Protein AF-Q1ICT5-F1 (afdb_monomer)

pLDDT: mean 79.11, std 8.21, range [50.84, 87.56]

Nearest PDB structures (foldseek):
  2m6b-assembly1_A  TM=3.739E-01  e=8.493E+00  Homo sapiens

Solvent-accessible surface area (backbone atoms only — not comparable to full-atom values): 5508 Å² total; per-residue (Å²): 122,67,66,64,56,53,54,50,53,54,49,51,50,49,51,50,49,51,19,43,49,45,26,38,52,53,17,52,52,45,37,75,76,37,89,45,74,66,28,51,51,50,22,52,50,39,38,51,49,36,51,50,52,45,52,53,50,50,54,36,53,76,67,60,73,53,56,70,70,55,54,52,50,51,45,47,44,64,24,45,50,45,48,51,48,53,53,49,53,53,52,50,53,55,51,51,53,53,55,54,64,76,77,110

Foldseek 3Di:
DVVVVVVLVVVLVVLLVLLLVLLLVLLVVLCVVDVDPVSPVSSCVSNVVSVVQSVVLVVCVVVVVDDPVVSVVCSCVNRPVVSVVVVVVVVVVVVVVVVVVVVD

Sequence (104 aa):
MFGQVLTYDVYHLALYLISALAWGMLGVRFLLLDLSATALLRCFAMFGLAMAINAGMLMLDIRRVLEHHQVELLLVVLGGLLPGALMLIWKARSTLSKRFLIWL

Structure (mmCIF, N/CA/C/O backbone):
data_AF-Q1ICT5-F1
#
_entry.id   AF-Q1ICT5-F1
#
loop_
_atom_site.group_PDB
_atom_site.id
_atom_site.type_symbol
_atom_site.label_atom_id
_atom_site.label_alt_id
_atom_site.label_comp_id
_atom_site.label_asym_id
_atom_site.label_entity_id
_atom_site.label_seq_id
_atom_site.pdbx_PDB_ins_code
_atom_site.Cartn_x
_atom_site.Cartn_y
_atom_site.Cartn_z
_atom_site.occupancy
_atom_site.B_iso_or_equiv
_atom_site.auth_seq_id
_atom_site.auth_comp_id
_atom_site.auth_asym_id
_atom_site.auth_atom_id
_atom_site.pdbx_PDB_model_num
ATOM 1 N N . MET A 1 1 ? 11.367 -0.648 -31.899 1.00 51.69 1 MET A N 1
ATOM 2 C CA . MET A 1 1 ? 11.962 -0.915 -30.567 1.00 51.69 1 MET A CA 1
ATOM 3 C C . MET A 1 1 ? 11.439 0.002 -29.456 1.00 51.69 1 MET A C 1
ATOM 5 O O . MET A 1 1 ? 11.389 -0.457 -28.330 1.00 51.69 1 MET A O 1
ATOM 9 N N . PHE A 1 2 ? 10.971 1.231 -29.730 1.00 54.72 2 PHE A N 1
ATOM 10 C CA . PHE A 1 2 ? 10.373 2.108 -28.699 1.00 54.72 2 PHE A CA 1
ATOM 11 C C . PHE A 1 2 ? 9.042 1.608 -28.104 1.00 54.72 2 PHE A C 1
ATOM 13 O O . PHE A 1 2 ? 8.772 1.847 -26.933 1.00 54.72 2 PHE A O 1
ATOM 20 N N . GLY A 1 3 ? 8.231 0.880 -28.881 1.00 61.53 3 GLY A N 1
ATOM 21 C CA . GLY A 1 3 ? 6.920 0.403 -28.421 1.00 61.53 3 GLY A CA 1
ATOM 22 C C . GLY A 1 3 ? 6.982 -0.553 -27.224 1.00 61.53 3 GLY A C 1
ATOM 23 O O . GLY A 1 3 ? 6.184 -0.406 -26.310 1.00 61.53 3 GLY A O 1
ATOM 24 N N . GLN A 1 4 ? 7.957 -1.471 -27.191 1.00 62.66 4 GLN A N 1
ATOM 25 C CA . GLN A 1 4 ? 8.100 -2.443 -26.096 1.00 62.66 4 GLN A CA 1
ATOM 26 C C . GLN A 1 4 ? 8.497 -1.792 -24.765 1.00 62.66 4 GLN A C 1
ATOM 28 O O . GLN A 1 4 ? 8.020 -2.215 -23.716 1.00 62.66 4 GLN A O 1
ATOM 33 N N . VAL A 1 5 ? 9.331 -0.749 -24.811 1.00 64.81 5 VAL A N 1
ATOM 34 C CA . VAL A 1 5 ? 9.738 0.002 -23.613 1.00 64.81 5 VAL A CA 1
ATOM 35 C C . VAL A 1 5 ? 8.555 0.803 -23.065 1.00 64.81 5 VAL A C 1
ATOM 37 O O . VAL A 1 5 ? 8.294 0.776 -21.869 1.00 64.81 5 VAL A O 1
ATOM 40 N N . LEU A 1 6 ? 7.764 1.428 -23.945 1.00 65.62 6 LEU A N 1
ATOM 41 C CA . LEU A 1 6 ? 6.590 2.198 -23.531 1.00 65.62 6 LEU A CA 1
ATOM 42 C C . LEU A 1 6 ? 5.502 1.309 -22.906 1.00 65.62 6 LEU A C 1
ATOM 44 O O . LEU A 1 6 ? 4.915 1.670 -21.891 1.00 65.62 6 LEU A O 1
ATOM 48 N N . THR A 1 7 ? 5.244 0.131 -23.482 1.00 72.56 7 THR A N 1
ATOM 49 C CA . TH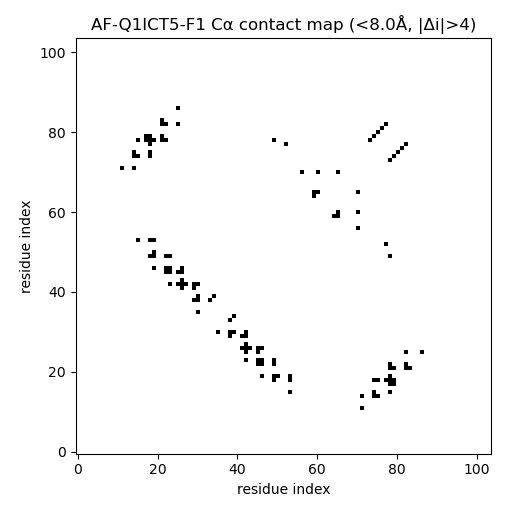R A 1 7 ? 4.287 -0.829 -22.905 1.00 72.56 7 THR A CA 1
ATOM 50 C C . THR A 1 7 ? 4.754 -1.373 -21.560 1.00 72.56 7 THR A C 1
ATOM 52 O O . THR A 1 7 ? 3.925 -1.604 -20.684 1.00 72.56 7 THR A O 1
ATOM 55 N N . TYR A 1 8 ? 6.066 -1.546 -21.385 1.00 70.31 8 TYR A N 1
ATOM 56 C CA . TYR A 1 8 ? 6.661 -2.006 -20.134 1.00 70.31 8 TYR A CA 1
ATOM 57 C C . TYR A 1 8 ? 6.469 -0.978 -19.013 1.00 70.31 8 TYR A C 1
ATOM 59 O O . TYR A 1 8 ? 5.956 -1.324 -17.947 1.00 70.31 8 TYR A O 1
ATOM 67 N N . ASP A 1 9 ? 6.792 0.290 -19.270 1.00 73.44 9 ASP A N 1
ATOM 68 C CA . ASP A 1 9 ? 6.679 1.355 -18.267 1.00 73.44 9 ASP A CA 1
ATOM 69 C C . ASP A 1 9 ? 5.219 1.612 -17.870 1.00 73.44 9 ASP A C 1
ATOM 71 O O . ASP A 1 9 ? 4.902 1.737 -16.686 1.00 73.44 9 ASP A O 1
ATOM 75 N N . VAL A 1 10 ? 4.300 1.631 -18.843 1.00 77.88 10 VAL A N 1
ATOM 76 C CA . VAL A 1 10 ? 2.862 1.819 -18.580 1.00 77.88 10 VAL A CA 1
ATOM 77 C C . VAL A 1 10 ? 2.288 0.662 -17.759 1.00 77.88 10 VAL A C 1
ATOM 79 O O . VAL A 1 10 ? 1.453 0.884 -16.882 1.00 77.88 10 VAL A O 1
ATOM 82 N N . TYR A 1 11 ? 2.747 -0.565 -18.002 1.00 80.38 11 TYR A N 1
ATOM 83 C CA . TYR A 1 11 ? 2.320 -1.733 -17.239 1.00 80.38 11 TYR A CA 1
ATOM 84 C C . TYR A 1 11 ? 2.780 -1.675 -15.772 1.00 80.38 11 TYR A C 1
ATOM 86 O O . TYR A 1 11 ? 1.964 -1.868 -14.868 1.00 80.38 11 TYR A O 1
ATOM 94 N N . HIS A 1 12 ? 4.042 -1.322 -15.508 1.00 78.25 12 HIS A N 1
ATOM 95 C CA . HIS A 1 12 ? 4.529 -1.163 -14.131 1.00 78.25 12 HIS A CA 1
ATOM 96 C C . HIS A 1 12 ? 3.821 -0.011 -13.427 1.00 78.25 12 HIS A C 1
ATOM 98 O O . HIS A 1 12 ? 3.392 -0.157 -12.284 1.00 78.25 12 HIS A O 1
ATOM 104 N N . LEU A 1 13 ? 3.607 1.107 -14.126 1.00 80.00 13 LEU A N 1
ATOM 105 C CA . LEU A 1 13 ? 2.823 2.229 -13.615 1.00 80.00 13 LEU A CA 1
ATOM 106 C C . LEU A 1 13 ? 1.413 1.791 -13.194 1.00 80.00 13 LEU A C 1
ATOM 108 O O . LEU A 1 13 ? 0.947 2.176 -12.121 1.00 80.00 13 LEU A O 1
ATOM 112 N N . ALA A 1 14 ? 0.746 0.962 -14.002 1.00 82.81 14 ALA A N 1
ATOM 113 C CA . ALA A 1 14 ? -0.568 0.425 -13.667 1.00 82.81 14 ALA A CA 1
ATOM 114 C C . ALA A 1 14 ? -0.522 -0.437 -12.395 1.00 82.81 14 ALA A C 1
ATOM 116 O O . ALA A 1 14 ? -1.380 -0.284 -11.525 1.00 82.81 14 ALA A O 1
ATOM 117 N N . LEU A 1 15 ? 0.500 -1.282 -12.236 1.00 80.31 15 LEU A N 1
ATOM 118 C CA . LEU A 1 15 ? 0.693 -2.078 -11.020 1.00 80.31 15 LEU A CA 1
ATOM 119 C C . LEU A 1 15 ? 0.954 -1.206 -9.781 1.00 80.31 15 LEU A C 1
ATOM 121 O O . LEU A 1 15 ? 0.346 -1.440 -8.734 1.00 80.31 15 LEU A O 1
ATOM 125 N N . TYR A 1 16 ? 1.788 -0.168 -9.894 1.00 83.50 16 TYR A N 1
ATOM 126 C CA . TYR A 1 16 ? 2.012 0.804 -8.816 1.00 83.50 16 TYR A CA 1
ATOM 127 C C . TYR A 1 16 ? 0.717 1.525 -8.425 1.00 83.50 16 TYR A C 1
ATOM 129 O O . TYR A 1 16 ? 0.434 1.698 -7.236 1.00 83.50 16 TYR A O 1
ATOM 137 N N . LEU A 1 17 ? -0.102 1.910 -9.408 1.00 81.56 17 LEU A N 1
ATOM 138 C CA . LEU A 1 17 ? -1.379 2.578 -9.168 1.00 81.56 17 LEU A CA 1
ATOM 139 C C . LEU A 1 17 ? -2.378 1.648 -8.469 1.00 81.56 17 LEU A C 1
ATOM 141 O O . LEU A 1 17 ? -3.013 2.053 -7.497 1.00 81.56 17 LEU A O 1
ATOM 145 N N . ILE A 1 18 ? -2.491 0.395 -8.917 1.00 84.06 18 ILE A N 1
ATOM 146 C CA . ILE A 1 18 ? -3.362 -0.614 -8.294 1.00 84.06 18 ILE A CA 1
ATOM 147 C C . ILE A 1 18 ? -2.933 -0.872 -6.846 1.00 84.06 18 ILE A C 1
ATOM 149 O O . ILE A 1 18 ? -3.783 -0.897 -5.956 1.00 84.06 18 ILE A O 1
ATOM 153 N N . SER A 1 19 ? -1.627 -0.995 -6.596 1.00 84.50 19 SER A N 1
ATOM 154 C CA . SER A 1 19 ? -1.054 -1.100 -5.251 1.00 84.50 19 SER A CA 1
ATOM 155 C C . SER A 1 19 ? -1.465 0.093 -4.380 1.00 84.50 19 SER A C 1
ATOM 157 O O . SER A 1 19 ? -2.066 -0.078 -3.318 1.00 84.50 19 SER A O 1
ATOM 159 N N . ALA A 1 20 ? -1.228 1.321 -4.851 1.00 82.75 20 ALA A N 1
ATOM 160 C CA . ALA A 1 20 ? -1.596 2.532 -4.120 1.00 82.75 20 ALA A CA 1
ATOM 161 C C . ALA A 1 20 ? -3.105 2.600 -3.817 1.00 82.75 20 ALA A C 1
ATOM 163 O O . ALA A 1 20 ? -3.497 2.939 -2.699 1.00 82.75 20 ALA A O 1
ATOM 164 N N . LEU A 1 21 ? -3.956 2.225 -4.778 1.00 84.75 21 LEU A N 1
ATOM 165 C CA . LEU A 1 21 ? -5.409 2.183 -4.605 1.00 84.75 21 LEU A CA 1
ATOM 166 C C . LEU A 1 21 ? -5.848 1.120 -3.590 1.00 84.75 21 LEU A C 1
ATOM 168 O O . LEU A 1 21 ? -6.728 1.396 -2.777 1.00 84.75 21 LEU A O 1
ATOM 172 N N . ALA A 1 22 ? -5.243 -0.070 -3.592 1.00 85.69 22 ALA A N 1
ATOM 173 C CA . ALA A 1 22 ? -5.568 -1.137 -2.644 1.00 85.69 22 ALA A CA 1
ATOM 174 C C . ALA A 1 22 ? -5.291 -0.713 -1.194 1.00 85.69 22 ALA A C 1
ATOM 176 O O . ALA A 1 22 ? -6.142 -0.866 -0.311 1.00 85.69 22 ALA A O 1
ATOM 177 N N . TRP A 1 23 ? -4.132 -0.103 -0.957 1.00 86.94 23 TRP A N 1
ATOM 178 C CA . TRP A 1 23 ? -3.780 0.457 0.344 1.00 86.94 23 TRP A CA 1
ATOM 179 C C . TRP A 1 23 ? -4.620 1.682 0.718 1.00 86.94 23 TRP A C 1
ATOM 181 O O . TRP A 1 23 ? -5.029 1.818 1.873 1.00 86.94 23 TRP A O 1
ATOM 191 N N . GLY A 1 24 ? -4.932 2.547 -0.249 1.00 83.50 24 GLY A N 1
ATOM 192 C CA . GLY A 1 24 ? -5.834 3.681 -0.057 1.00 83.50 24 GLY A CA 1
ATOM 193 C C . GLY A 1 24 ? -7.229 3.233 0.380 1.00 83.50 24 GLY A C 1
ATOM 194 O O . GLY A 1 24 ? -7.755 3.739 1.370 1.00 83.50 24 GLY A O 1
ATOM 195 N N . MET A 1 25 ? -7.798 2.220 -0.279 1.00 85.94 25 MET A N 1
ATOM 196 C CA . MET A 1 25 ? -9.080 1.621 0.110 1.00 85.94 25 MET A CA 1
ATOM 197 C C . MET A 1 25 ? -9.039 1.026 1.521 1.00 85.94 25 MET A C 1
ATOM 199 O O . MET A 1 25 ? -10.001 1.185 2.274 1.00 85.94 25 MET A O 1
ATOM 203 N N . LEU A 1 26 ? -7.934 0.379 1.910 1.00 83.69 26 LEU A N 1
ATOM 204 C CA . LEU A 1 26 ? -7.743 -0.118 3.276 1.00 83.69 26 LEU A CA 1
ATOM 205 C C . LEU A 1 26 ? -7.764 1.032 4.300 1.00 83.69 26 LEU A C 1
ATOM 207 O O . LEU A 1 26 ? -8.459 0.943 5.313 1.00 83.69 26 LEU A O 1
ATOM 211 N N . GLY A 1 27 ? -7.042 2.121 4.022 1.00 83.25 27 GLY A N 1
ATOM 212 C CA . GLY A 1 27 ? -7.011 3.318 4.865 1.00 83.25 27 GLY A CA 1
ATOM 213 C C . GLY A 1 27 ? -8.388 3.968 5.012 1.00 83.25 27 GLY A C 1
ATOM 214 O O . GLY A 1 27 ? -8.856 4.175 6.133 1.00 83.25 27 GLY A O 1
ATOM 215 N N . VAL A 1 28 ? -9.080 4.200 3.891 1.00 84.50 28 VAL A N 1
ATOM 216 C CA . VAL A 1 28 ? -10.442 4.762 3.868 1.00 84.50 28 VAL A CA 1
ATOM 217 C C . VAL A 1 28 ? -11.411 3.873 4.639 1.00 84.50 28 VAL A C 1
ATOM 219 O O . VAL A 1 28 ? -12.232 4.370 5.404 1.00 84.50 28 VAL A O 1
ATOM 222 N N . ARG A 1 29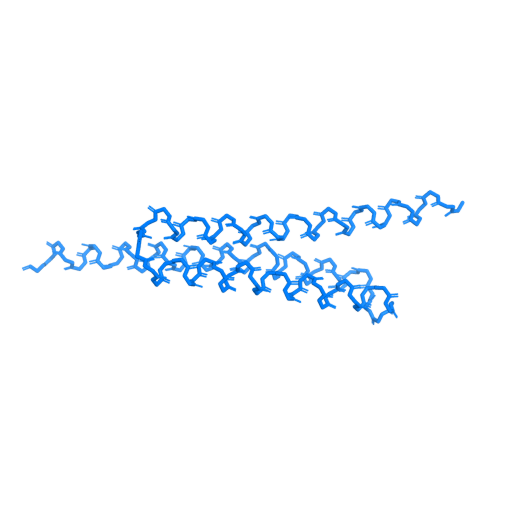 ? -11.300 2.547 4.512 1.00 83.00 29 ARG A N 1
ATOM 223 C CA . ARG A 1 29 ? -12.137 1.616 5.272 1.00 83.00 29 ARG A CA 1
ATOM 224 C C . ARG A 1 29 ? -11.959 1.776 6.781 1.00 83.00 29 ARG A C 1
ATOM 226 O O . ARG A 1 29 ? -12.955 1.719 7.495 1.00 83.00 29 ARG A O 1
ATOM 233 N N . PHE A 1 30 ? -10.738 1.971 7.279 1.00 80.88 30 PHE A N 1
ATOM 234 C CA . PHE A 1 30 ? -10.531 2.238 8.707 1.00 80.88 30 PHE A CA 1
ATOM 235 C C . PHE A 1 30 ? -11.186 3.543 9.150 1.00 80.88 30 PHE A C 1
ATOM 237 O O . PHE A 1 30 ? -11.770 3.586 10.227 1.00 80.88 30 PHE A O 1
ATOM 244 N N . LEU A 1 31 ? -11.137 4.560 8.295 1.00 82.88 31 LEU A N 1
ATOM 245 C CA . LEU A 1 31 ? -11.730 5.872 8.533 1.00 82.88 31 LEU A CA 1
ATOM 246 C C . LEU A 1 31 ? -13.269 5.827 8.534 1.00 82.88 31 LEU A C 1
ATOM 248 O O . LEU A 1 31 ? -13.912 6.533 9.300 1.00 82.88 31 LEU A O 1
ATOM 252 N N . LEU A 1 32 ? -13.872 4.950 7.724 1.00 81.62 32 LEU A N 1
ATOM 253 C CA . LEU A 1 32 ? -15.321 4.707 7.727 1.00 81.62 32 LEU A CA 1
ATOM 254 C C . LEU A 1 32 ? -15.802 3.909 8.946 1.00 81.62 32 LEU A C 1
ATOM 256 O O . LEU A 1 32 ? -16.974 3.986 9.305 1.00 81.62 32 LEU A O 1
ATOM 260 N N . LEU A 1 33 ? -14.931 3.100 9.553 1.00 80.44 33 LEU A N 1
ATOM 261 C CA . LEU A 1 33 ? -15.279 2.258 10.701 1.00 80.44 33 LEU A CA 1
ATOM 262 C C . LEU A 1 33 ? -15.166 2.997 12.036 1.00 80.44 33 LEU A C 1
ATOM 264 O O . LEU A 1 33 ? -15.787 2.571 13.007 1.00 80.44 33 LEU A O 1
ATOM 268 N N . ASP A 1 34 ? -14.377 4.067 12.086 1.00 73.44 34 ASP A N 1
ATOM 269 C CA . ASP A 1 34 ? -14.192 4.899 13.266 1.00 73.44 34 ASP A CA 1
ATOM 270 C C . ASP A 1 34 ? -13.745 6.308 12.835 1.00 73.44 34 ASP A C 1
ATOM 272 O O . ASP A 1 34 ? -12.772 6.458 12.100 1.00 73.44 34 ASP A O 1
ATOM 276 N N . LEU A 1 35 ? -14.448 7.347 13.292 1.00 73.88 35 LEU A N 1
ATOM 277 C CA . LEU A 1 35 ? -14.173 8.761 12.979 1.00 73.88 35 LEU A CA 1
ATOM 278 C C . LEU A 1 35 ? -13.227 9.414 14.003 1.00 73.88 35 LEU A C 1
ATOM 280 O O . LEU A 1 35 ? -13.175 10.635 14.152 1.00 73.88 35 LEU A O 1
ATOM 284 N N . SER A 1 36 ? -12.472 8.597 14.732 1.00 82.12 36 SER A N 1
ATOM 285 C CA . SER A 1 36 ? -11.504 9.050 15.719 1.00 82.12 36 SER A CA 1
ATOM 286 C C . SER A 1 36 ? -10.231 9.614 15.070 1.00 82.12 36 SER A C 1
ATOM 288 O O . SER A 1 36 ? -9.793 9.194 13.996 1.00 82.12 36 SER A O 1
ATOM 290 N N . ALA A 1 37 ? -9.560 10.540 15.764 1.00 78.94 37 ALA A N 1
ATOM 291 C CA . ALA A 1 37 ? -8.261 11.067 15.325 1.00 78.94 37 ALA A CA 1
ATOM 292 C C . ALA A 1 37 ? -7.204 9.955 15.146 1.00 78.94 37 ALA A C 1
ATOM 294 O O . ALA A 1 37 ? -6.297 10.063 14.319 1.00 78.94 37 ALA A O 1
ATOM 295 N N . THR A 1 38 ? -7.341 8.850 15.884 1.00 81.81 38 THR A N 1
ATOM 296 C CA . THR A 1 38 ? -6.464 7.681 15.762 1.00 81.81 38 THR A CA 1
ATOM 297 C C . THR A 1 38 ? -6.742 6.880 14.489 1.00 81.81 38 THR A C 1
ATOM 299 O O . THR A 1 38 ? -5.800 6.361 13.888 1.00 81.81 38 THR A O 1
ATOM 302 N N . ALA A 1 39 ? -7.993 6.810 14.023 1.00 77.25 39 ALA A N 1
ATOM 303 C CA . ALA A 1 39 ? -8.336 6.226 12.728 1.00 77.25 39 ALA A CA 1
ATOM 304 C C . ALA A 1 39 ? -7.786 7.059 11.561 1.00 77.25 39 ALA A C 1
ATOM 306 O O . ALA A 1 39 ? -7.238 6.491 10.614 1.00 77.25 39 ALA A O 1
ATOM 307 N N . LEU A 1 40 ? -7.823 8.392 11.673 1.00 81.62 40 LEU A N 1
ATOM 308 C CA . LEU A 1 40 ? -7.200 9.299 10.704 1.00 81.62 40 LEU A CA 1
ATOM 309 C C . LEU A 1 40 ? -5.686 9.057 10.606 1.00 81.62 40 LEU A C 1
ATOM 311 O O . LEU A 1 40 ? -5.148 8.885 9.513 1.00 81.62 40 LEU A O 1
ATOM 315 N N . LEU A 1 41 ? -5.006 8.964 11.753 1.00 85.19 41 LEU A N 1
ATOM 316 C CA . LEU A 1 41 ? -3.570 8.686 11.815 1.00 85.19 41 LEU A CA 1
ATOM 317 C C . LEU A 1 41 ? -3.222 7.313 11.223 1.00 85.19 41 LEU A C 1
ATOM 319 O O . LEU A 1 41 ? -2.248 7.193 10.483 1.00 85.19 41 LEU A O 1
ATOM 323 N N . ARG A 1 42 ? -4.038 6.283 11.479 1.00 80.94 42 ARG A N 1
ATOM 324 C CA . ARG A 1 42 ? -3.881 4.960 10.849 1.00 80.94 42 ARG A CA 1
ATOM 325 C C . ARG A 1 42 ? -4.083 5.021 9.338 1.00 80.94 42 ARG A C 1
ATOM 327 O O . ARG A 1 42 ? -3.314 4.398 8.617 1.00 80.94 42 ARG A O 1
ATOM 334 N N . CYS A 1 43 ? -5.066 5.775 8.853 1.00 83.94 43 CYS A N 1
ATOM 335 C CA . CYS A 1 43 ? -5.287 5.968 7.421 1.00 83.94 43 CYS A CA 1
ATOM 336 C C . CYS A 1 43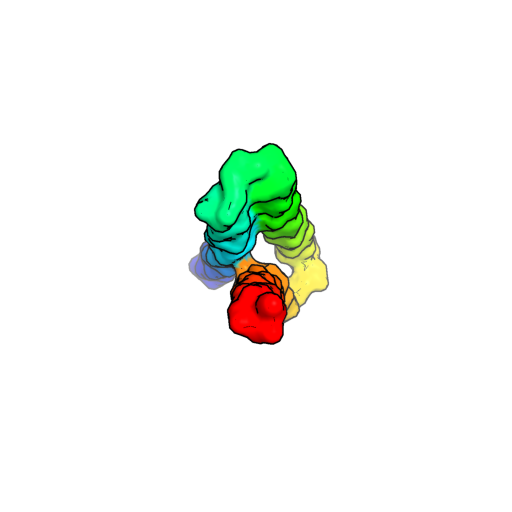 ? -4.070 6.623 6.754 1.00 83.94 43 CYS A C 1
ATOM 338 O O . CYS A 1 43 ? -3.555 6.091 5.770 1.00 83.94 43 CYS A O 1
ATOM 340 N N . PHE A 1 44 ? -3.559 7.720 7.323 1.00 85.50 44 PHE A N 1
ATOM 341 C CA . PHE A 1 44 ? -2.344 8.371 6.827 1.00 85.50 44 PHE A CA 1
ATOM 342 C C . PHE A 1 44 ? -1.124 7.455 6.887 1.00 85.50 44 PHE A C 1
ATOM 344 O O . PHE A 1 44 ? -0.349 7.428 5.937 1.00 85.50 44 PHE A O 1
ATOM 351 N N . ALA A 1 45 ? -0.969 6.668 7.953 1.00 85.75 45 ALA A N 1
ATOM 352 C CA . ALA A 1 45 ? 0.120 5.705 8.061 1.00 85.75 45 ALA A CA 1
ATOM 353 C C . ALA A 1 45 ? 0.044 4.628 6.965 1.00 85.75 45 ALA A C 1
ATOM 355 O O . ALA A 1 45 ? 1.058 4.325 6.347 1.00 85.75 45 ALA A O 1
ATOM 356 N N . MET A 1 46 ? -1.146 4.089 6.677 1.00 83.25 46 MET A N 1
ATOM 357 C CA . MET A 1 46 ? -1.340 3.080 5.624 1.00 83.25 46 MET A CA 1
ATO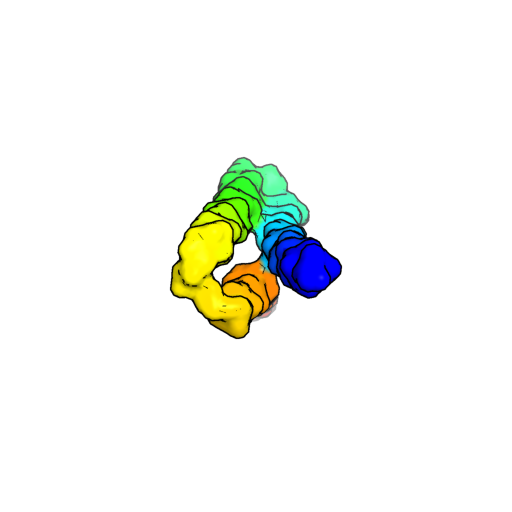M 358 C C . MET A 1 46 ? -1.087 3.655 4.228 1.00 83.25 46 MET A C 1
ATOM 360 O O . MET A 1 46 ? -0.418 3.024 3.413 1.00 83.25 46 MET A O 1
ATOM 364 N N . PHE A 1 47 ? -1.566 4.873 3.963 1.00 83.44 47 PHE A N 1
ATOM 365 C CA . PHE A 1 47 ? -1.308 5.563 2.701 1.00 83.44 47 PHE A CA 1
ATOM 366 C C . PHE A 1 47 ? 0.176 5.923 2.539 1.00 83.44 47 PHE A C 1
ATOM 368 O O . PHE A 1 47 ? 0.766 5.683 1.489 1.00 83.44 47 PHE A O 1
ATOM 375 N N . GLY A 1 48 ? 0.808 6.437 3.596 1.00 85.44 48 GLY A N 1
ATOM 376 C CA . GLY A 1 48 ? 2.235 6.754 3.618 1.00 85.44 48 GLY A CA 1
ATOM 377 C C . GLY A 1 48 ? 3.110 5.518 3.422 1.00 85.44 48 GLY A C 1
ATOM 378 O O . GLY A 1 48 ? 4.079 5.569 2.670 1.00 85.44 48 GLY A O 1
ATOM 379 N N . LEU A 1 49 ? 2.738 4.387 4.026 1.00 85.69 49 LEU A N 1
ATOM 380 C CA . LEU A 1 49 ? 3.430 3.113 3.842 1.00 85.69 49 LEU A CA 1
ATOM 381 C C . LEU A 1 49 ? 3.323 2.620 2.394 1.00 85.69 49 LEU A C 1
ATOM 383 O O . LEU A 1 49 ? 4.328 2.224 1.810 1.00 85.69 49 LEU A O 1
ATOM 387 N N . ALA A 1 50 ? 2.142 2.719 1.783 1.00 85.38 50 ALA A N 1
ATOM 388 C CA . ALA A 1 50 ? 1.956 2.390 0.373 1.00 85.38 50 ALA A CA 1
ATOM 389 C C . ALA A 1 50 ? 2.806 3.275 -0.546 1.00 85.38 50 ALA A C 1
ATOM 391 O O . ALA A 1 50 ? 3.470 2.775 -1.453 1.00 85.38 50 ALA A O 1
ATOM 392 N N . MET A 1 51 ? 2.830 4.585 -0.284 1.00 83.56 51 MET A N 1
ATOM 393 C CA . MET A 1 51 ? 3.669 5.533 -1.018 1.00 83.56 51 MET A CA 1
ATOM 394 C C . MET A 1 51 ? 5.156 5.211 -0.854 1.00 83.56 51 MET A C 1
ATOM 396 O O . MET A 1 51 ? 5.883 5.226 -1.841 1.00 83.56 51 MET A O 1
ATOM 400 N N . ALA A 1 52 ? 5.608 4.862 0.353 1.00 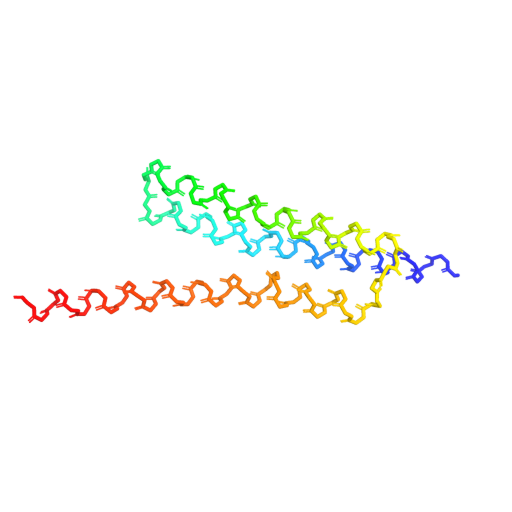87.25 52 ALA A N 1
ATOM 401 C CA . ALA A 1 52 ? 6.997 4.488 0.608 1.00 87.25 52 ALA A CA 1
ATOM 402 C C . ALA A 1 52 ? 7.396 3.195 -0.123 1.00 87.25 52 ALA A C 1
ATOM 404 O O . ALA A 1 52 ? 8.458 3.151 -0.743 1.00 87.25 52 ALA A O 1
ATOM 405 N N . ILE A 1 53 ? 6.538 2.167 -0.103 1.00 85.94 53 ILE A N 1
ATOM 406 C CA . ILE A 1 53 ? 6.768 0.903 -0.820 1.00 85.94 53 ILE A CA 1
ATOM 407 C C . ILE A 1 53 ? 6.844 1.155 -2.328 1.00 85.94 53 ILE A C 1
ATOM 409 O O . ILE A 1 53 ? 7.816 0.752 -2.965 1.00 85.94 53 ILE A O 1
ATOM 413 N N . ASN A 1 54 ? 5.857 1.855 -2.893 1.00 84.69 54 ASN A N 1
ATOM 414 C CA . ASN A 1 54 ? 5.815 2.136 -4.327 1.00 84.69 54 ASN A CA 1
ATOM 415 C C . ASN A 1 54 ? 6.985 3.034 -4.763 1.00 84.69 54 ASN A C 1
ATOM 417 O O . ASN A 1 54 ? 7.593 2.763 -5.791 1.00 84.69 54 ASN A O 1
ATOM 421 N N . ALA A 1 55 ? 7.364 4.046 -3.975 1.00 82.12 55 ALA A N 1
ATOM 422 C CA . ALA A 1 55 ? 8.512 4.905 -4.275 1.00 82.12 55 ALA A CA 1
ATOM 423 C C . ALA A 1 55 ? 9.845 4.143 -4.220 1.00 82.12 55 ALA A C 1
ATOM 425 O O . ALA A 1 55 ? 10.692 4.322 -5.093 1.00 82.12 55 ALA A O 1
ATOM 426 N N . GLY A 1 56 ? 10.030 3.273 -3.220 1.00 84.69 56 GLY A N 1
ATOM 427 C CA . GLY A 1 56 ? 11.220 2.429 -3.114 1.00 84.69 56 GLY A CA 1
ATOM 428 C C . GLY A 1 56 ? 11.342 1.464 -4.291 1.00 84.69 56 GLY A C 1
ATOM 429 O O . GLY A 1 56 ? 12.403 1.360 -4.900 1.00 84.69 56 GLY A O 1
ATOM 430 N N . MET A 1 57 ? 10.239 0.813 -4.655 1.00 80.50 57 MET A N 1
ATOM 431 C CA . MET A 1 57 ? 10.180 -0.109 -5.789 1.00 80.50 57 MET A CA 1
ATOM 432 C C . MET A 1 57 ? 10.415 0.604 -7.121 1.00 80.50 57 MET A C 1
ATOM 434 O O . MET A 1 57 ? 11.259 0.160 -7.892 1.00 80.50 57 MET A O 1
ATOM 438 N N . LEU A 1 58 ? 9.792 1.767 -7.334 1.00 81.19 58 LEU A N 1
ATOM 439 C CA . LEU A 1 58 ? 10.036 2.604 -8.508 1.00 81.19 58 LEU A CA 1
ATOM 440 C C . LEU A 1 58 ? 11.513 3.007 -8.618 1.00 81.19 58 LEU A C 1
ATOM 442 O O . LEU A 1 58 ? 12.091 2.970 -9.700 1.00 81.19 58 LEU A O 1
ATOM 446 N N . MET A 1 59 ? 12.155 3.362 -7.502 1.00 81.38 59 MET A N 1
ATOM 447 C CA . MET A 1 59 ? 13.575 3.721 -7.495 1.00 81.38 59 MET A CA 1
ATOM 448 C C . MET A 1 59 ? 14.472 2.538 -7.882 1.00 81.38 59 MET A C 1
ATOM 450 O O . MET A 1 59 ? 15.474 2.720 -8.577 1.00 81.38 59 MET A O 1
ATOM 454 N N . LEU A 1 60 ? 14.131 1.328 -7.431 1.00 80.38 60 LEU A N 1
ATOM 455 C CA . LEU A 1 60 ? 14.859 0.108 -7.778 1.00 80.38 60 LEU A CA 1
ATOM 456 C C . LEU A 1 60 ? 14.653 -0.291 -9.246 1.00 80.38 60 LEU A C 1
ATOM 458 O O . LEU A 1 60 ? 15.610 -0.715 -9.896 1.00 80.38 60 LEU A O 1
ATOM 462 N N . ASP A 1 61 ? 13.438 -0.105 -9.758 1.00 77.19 61 ASP A N 1
ATOM 463 C CA . ASP A 1 61 ? 13.046 -0.366 -11.145 1.00 77.19 61 ASP A CA 1
ATOM 464 C C . ASP A 1 61 ? 13.756 0.600 -12.112 1.00 77.19 61 ASP A C 1
ATOM 466 O O . ASP A 1 61 ? 14.437 0.170 -13.043 1.00 77.19 61 ASP A O 1
ATOM 470 N N . ILE A 1 62 ? 13.768 1.908 -11.807 1.00 77.50 62 ILE A N 1
ATOM 471 C CA . ILE A 1 62 ? 14.520 2.923 -12.575 1.00 77.50 62 ILE A CA 1
ATOM 472 C C . ILE A 1 62 ? 16.020 2.604 -12.602 1.00 77.50 62 ILE A C 1
ATOM 474 O O . ILE A 1 62 ? 16.680 2.763 -13.631 1.00 77.50 62 ILE A O 1
ATOM 478 N N . ARG A 1 63 ? 16.581 2.142 -11.478 1.00 77.81 63 ARG A N 1
ATOM 479 C CA . ARG A 1 63 ? 17.993 1.741 -11.395 1.00 77.81 63 ARG A CA 1
ATOM 480 C C . ARG A 1 63 ? 18.278 0.381 -12.043 1.00 77.81 63 ARG A C 1
ATOM 482 O O . ARG A 1 63 ? 19.438 -0.023 -12.055 1.00 77.81 63 ARG A O 1
ATOM 489 N N . ARG A 1 64 ? 17.259 -0.311 -12.575 1.00 72.69 64 ARG A N 1
ATOM 490 C CA . ARG A 1 64 ? 17.336 -1.664 -13.156 1.00 72.69 64 ARG A CA 1
ATOM 491 C C . ARG A 1 64 ? 18.014 -2.678 -12.231 1.00 72.69 64 ARG A C 1
ATOM 493 O O . ARG A 1 64 ? 18.746 -3.550 -12.686 1.00 72.69 64 ARG A O 1
ATOM 500 N N . VAL A 1 65 ? 17.805 -2.526 -10.922 1.00 75.44 65 VAL A N 1
ATOM 501 C CA . VAL A 1 65 ? 18.409 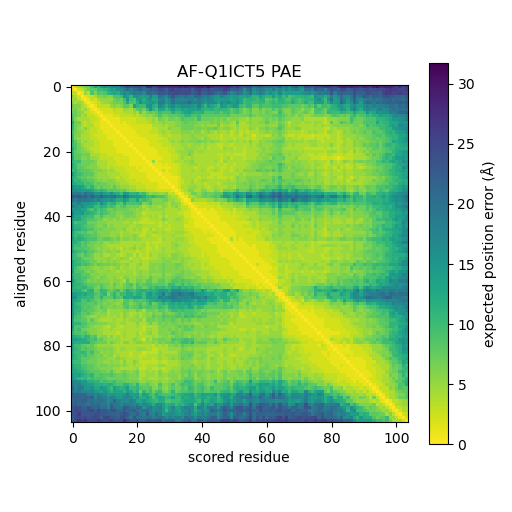-3.401 -9.902 1.00 75.44 65 VAL A CA 1
ATOM 502 C C . VAL A 1 65 ? 17.653 -4.723 -9.799 1.00 75.44 65 VAL A C 1
ATOM 504 O O . VAL A 1 65 ? 18.257 -5.740 -9.476 1.00 75.44 65 VAL A O 1
ATOM 507 N N . LEU A 1 66 ? 16.345 -4.712 -10.071 1.00 70.38 66 LEU A N 1
ATOM 508 C CA . LEU A 1 66 ? 15.506 -5.904 -10.058 1.00 70.38 66 LEU A CA 1
ATOM 509 C C . LEU A 1 66 ? 15.160 -6.342 -11.478 1.00 70.38 66 LEU A C 1
ATOM 511 O O . LEU A 1 66 ? 14.905 -5.522 -12.360 1.00 70.38 66 LEU A O 1
ATOM 515 N N . GLU A 1 67 ? 15.099 -7.656 -11.670 1.00 79.12 67 GLU A N 1
ATOM 516 C CA . GLU A 1 67 ? 14.520 -8.235 -12.875 1.00 79.12 67 GLU A CA 1
ATOM 517 C C . GLU A 1 67 ? 13.001 -8.044 -12.882 1.00 79.12 67 GLU A C 1
ATOM 519 O O . GLU A 1 67 ? 12.351 -8.069 -11.836 1.00 79.12 67 GLU A O 1
ATOM 524 N N . HIS A 1 68 ? 12.422 -7.929 -14.077 1.00 75.75 68 HIS A N 1
ATOM 525 C CA . HIS A 1 68 ? 10.992 -7.690 -14.287 1.00 75.75 68 HIS A CA 1
ATOM 526 C C . HIS A 1 68 ? 10.078 -8.597 -13.441 1.00 75.75 68 HIS A C 1
ATOM 528 O O . HIS A 1 68 ? 9.190 -8.111 -12.743 1.00 75.75 68 HIS A O 1
ATOM 534 N N . HIS A 1 69 ? 10.354 -9.905 -13.419 1.00 77.81 69 HIS A N 1
ATOM 535 C CA . HIS A 1 69 ? 9.554 -10.872 -12.658 1.00 77.81 69 HIS A CA 1
ATOM 536 C C . HIS A 1 69 ? 9.611 -10.627 -11.145 1.00 77.81 69 HIS A C 1
ATOM 538 O O . HIS A 1 69 ? 8.651 -10.906 -10.429 1.00 77.81 69 HIS A O 1
ATOM 544 N N . GLN A 1 70 ? 10.729 -10.103 -10.636 1.00 82.06 70 GLN A N 1
ATOM 545 C CA . GLN A 1 70 ? 10.864 -9.791 -9.218 1.00 82.06 70 GLN A CA 1
ATOM 546 C C . GLN A 1 70 ? 10.032 -8.560 -8.854 1.00 82.06 70 GLN A C 1
ATOM 548 O O . GLN A 1 70 ? 9.364 -8.570 -7.821 1.00 82.06 70 GLN A O 1
ATOM 553 N N . VAL A 1 71 ? 10.025 -7.532 -9.711 1.00 78.44 71 VAL A N 1
ATOM 554 C CA . VAL A 1 71 ? 9.225 -6.314 -9.511 1.00 78.44 71 VAL A CA 1
ATOM 555 C C . VAL A 1 71 ? 7.733 -6.642 -9.532 1.00 78.44 71 VAL A C 1
ATOM 557 O O . VAL A 1 71 ? 7.011 -6.246 -8.617 1.00 78.44 71 VAL A O 1
ATOM 560 N N . GLU A 1 72 ? 7.280 -7.434 -10.506 1.00 81.44 72 GLU A N 1
ATOM 561 C CA . GLU A 1 72 ? 5.893 -7.903 -10.579 1.00 81.44 72 GLU A CA 1
ATOM 562 C C . GLU A 1 72 ? 5.483 -8.686 -9.332 1.00 81.44 72 GLU A C 1
ATOM 564 O O . GLU A 1 72 ? 4.456 -8.392 -8.718 1.00 81.44 72 GLU A O 1
ATOM 569 N N . LEU A 1 73 ? 6.293 -9.667 -8.923 1.00 84.38 73 LEU A N 1
ATOM 570 C CA . LEU A 1 73 ? 5.963 -10.526 -7.792 1.00 84.38 73 LEU A CA 1
ATOM 571 C C . LEU A 1 73 ? 5.914 -9.724 -6.487 1.00 84.38 73 LEU A C 1
ATOM 573 O O . LEU A 1 73 ? 4.969 -9.874 -5.710 1.00 84.38 73 LEU A O 1
ATOM 577 N N . LEU A 1 74 ? 6.868 -8.814 -6.266 1.00 85.19 74 LEU A N 1
ATOM 578 C CA . LEU A 1 74 ? 6.839 -7.910 -5.117 1.00 85.19 74 LEU A CA 1
ATOM 579 C C . LEU A 1 74 ? 5.628 -6.966 -5.157 1.00 85.19 74 LEU A C 1
ATOM 581 O O . LEU A 1 74 ? 5.008 -6.756 -4.116 1.00 85.19 74 LEU A O 1
ATOM 585 N N . LEU A 1 75 ? 5.257 -6.424 -6.322 1.00 82.94 75 LEU A N 1
ATOM 586 C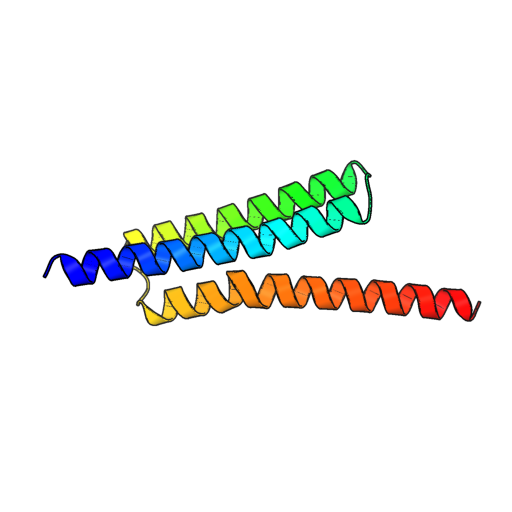 CA . LEU A 1 75 ? 4.083 -5.553 -6.476 1.00 82.94 75 LEU A CA 1
ATOM 587 C C . LEU A 1 75 ? 2.788 -6.288 -6.158 1.00 82.94 75 LEU A C 1
ATOM 589 O O . LEU A 1 75 ? 1.939 -5.763 -5.441 1.00 82.94 75 LEU A O 1
ATOM 593 N N . VAL A 1 76 ? 2.637 -7.516 -6.643 1.00 84.75 76 VAL A N 1
ATOM 594 C CA . VAL A 1 76 ? 1.452 -8.334 -6.376 1.00 84.75 76 VAL A CA 1
ATOM 595 C C . VAL A 1 76 ? 1.374 -8.696 -4.894 1.00 84.75 76 VAL A C 1
ATOM 597 O O . VAL A 1 76 ? 0.314 -8.561 -4.272 1.00 84.75 76 VAL A O 1
ATOM 600 N N . VAL A 1 77 ? 2.494 -9.114 -4.300 1.00 86.31 77 VAL A N 1
ATOM 601 C CA . VAL A 1 77 ? 2.532 -9.536 -2.897 1.00 86.31 77 VAL A CA 1
ATOM 602 C C . VAL A 1 77 ? 2.324 -8.349 -1.956 1.00 86.31 77 VAL A C 1
ATOM 604 O O . VAL A 1 77 ? 1.421 -8.386 -1.120 1.00 86.31 77 VAL A O 1
ATOM 607 N N . LEU A 1 78 ? 3.117 -7.285 -2.090 1.00 85.31 78 LEU A N 1
ATOM 608 C CA . LEU A 1 78 ? 3.063 -6.124 -1.194 1.00 85.31 78 LEU A CA 1
ATOM 609 C C . LEU A 1 78 ? 1.897 -5.184 -1.507 1.00 85.31 78 LEU A C 1
ATOM 611 O O . LEU A 1 78 ? 1.320 -4.596 -0.593 1.00 85.31 78 LEU A O 1
ATOM 615 N N . GLY A 1 79 ? 1.555 -5.025 -2.782 1.00 82.38 79 GLY A N 1
ATOM 616 C CA . GLY A 1 79 ? 0.520 -4.103 -3.242 1.00 82.38 79 GLY A CA 1
ATOM 617 C C . GLY A 1 79 ? -0.890 -4.684 -3.213 1.00 82.38 79 GLY A C 1
ATOM 618 O O . GLY A 1 79 ? -1.839 -3.934 -3.013 1.00 82.38 79 GLY A O 1
ATOM 619 N N . GLY A 1 80 ? -1.052 -6.001 -3.375 1.00 81.62 80 GLY A N 1
ATOM 620 C CA . GLY A 1 80 ? -2.367 -6.651 -3.433 1.00 81.62 80 GLY A CA 1
ATOM 621 C C . GLY A 1 80 ? -2.634 -7.609 -2.274 1.00 81.62 80 GLY A C 1
ATOM 622 O O . GLY A 1 80 ? -3.583 -7.428 -1.504 1.00 81.62 80 GLY A O 1
ATOM 623 N N . LEU A 1 81 ? -1.797 -8.63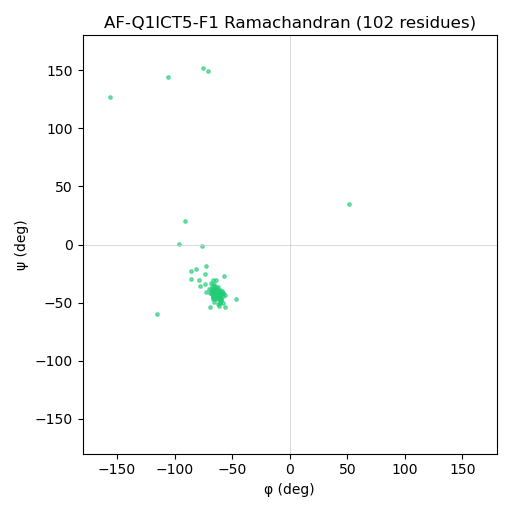8 -2.134 1.00 86.44 81 LEU A N 1
ATOM 624 C CA . LEU A 1 81 ? -1.998 -9.703 -1.143 1.00 86.44 81 LEU A CA 1
ATOM 625 C C . LEU A 1 81 ? -1.894 -9.190 0.292 1.00 86.44 81 LEU A C 1
ATOM 627 O O . LEU A 1 81 ? -2.740 -9.527 1.118 1.00 86.44 81 LEU A O 1
ATOM 631 N N . LEU A 1 82 ? -0.890 -8.366 0.592 1.00 86.31 82 LEU A N 1
ATOM 632 C CA . LEU A 1 82 ? -0.665 -7.844 1.937 1.00 86.31 82 LEU A CA 1
ATOM 633 C C . LEU A 1 82 ? -1.839 -6.984 2.447 1.00 86.31 82 LEU A C 1
ATOM 635 O O . LEU A 1 82 ? -2.369 -7.310 3.515 1.00 86.31 82 LEU A O 1
ATOM 639 N N . PRO A 1 83 ? -2.318 -5.944 1.726 1.00 84.94 83 PRO A N 1
ATOM 640 C CA . PRO A 1 83 ? -3.482 -5.185 2.181 1.00 84.94 83 PRO A CA 1
ATOM 641 C C . PRO A 1 83 ? -4.740 -6.061 2.257 1.00 84.94 83 PRO A C 1
ATOM 643 O O . PRO A 1 83 ? -5.512 -5.938 3.211 1.00 84.94 83 PRO A O 1
ATOM 646 N N . GLY A 1 84 ? -4.924 -7.008 1.329 1.00 85.88 84 GLY A N 1
ATOM 647 C CA . GLY A 1 84 ? -6.022 -7.977 1.386 1.00 85.88 84 GLY A CA 1
ATOM 648 C C . GLY A 1 84 ? -5.992 -8.844 2.651 1.00 85.88 84 GLY A C 1
ATOM 649 O O . GLY A 1 84 ? -6.999 -8.962 3.355 1.00 85.88 84 GLY A O 1
ATOM 650 N N . ALA A 1 85 ? -4.828 -9.400 2.992 1.00 87.56 85 ALA A N 1
ATOM 651 C CA . ALA A 1 85 ? -4.625 -10.208 4.190 1.00 87.56 85 ALA A CA 1
ATOM 652 C C . ALA A 1 85 ? -4.858 -9.393 5.470 1.00 87.56 85 ALA A C 1
ATOM 654 O O . ALA A 1 85 ? -5.577 -9.845 6.363 1.00 87.56 85 ALA A O 1
ATOM 655 N N . LEU A 1 86 ? -4.332 -8.166 5.541 1.00 86.25 86 LEU A N 1
ATOM 656 C CA . LEU A 1 86 ? -4.575 -7.254 6.663 1.00 86.25 86 LEU A CA 1
ATOM 657 C C . LEU A 1 86 ? -6.069 -6.969 6.841 1.00 86.25 86 LEU A C 1
ATOM 659 O O . LEU A 1 86 ? -6.577 -7.003 7.965 1.00 86.25 86 LEU A O 1
ATOM 663 N N . MET A 1 87 ? -6.797 -6.757 5.742 1.00 84.88 87 MET A N 1
ATOM 664 C CA . MET A 1 87 ? -8.243 -6.547 5.781 1.00 84.88 87 MET A CA 1
ATOM 665 C C . MET A 1 87 ? -8.986 -7.769 6.340 1.00 84.88 87 MET A C 1
ATOM 667 O O . MET A 1 87 ? -9.901 -7.62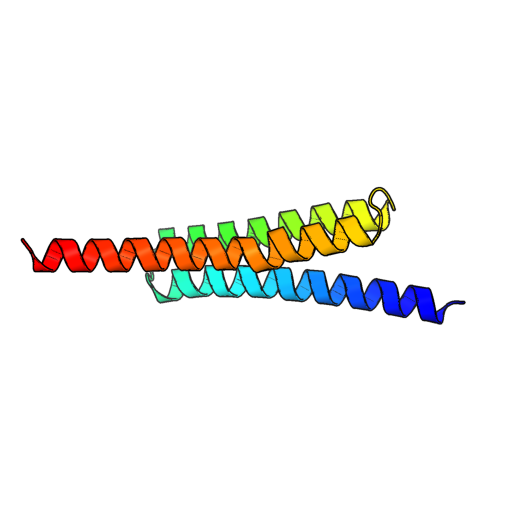1 7.156 1.00 84.88 87 MET A O 1
ATOM 671 N N . LEU A 1 88 ? -8.591 -8.979 5.931 1.00 86.69 88 LEU A N 1
ATOM 672 C CA . LEU A 1 88 ? -9.179 -10.230 6.415 1.00 86.69 88 LEU A CA 1
ATOM 673 C C . LEU A 1 88 ? -8.890 -10.467 7.898 1.00 86.69 88 LEU A C 1
ATOM 675 O O . LEU A 1 88 ? -9.816 -10.785 8.643 1.00 86.69 88 LEU A O 1
ATOM 679 N N . ILE A 1 89 ? -7.652 -10.246 8.347 1.00 87.19 89 ILE A N 1
ATOM 680 C CA . ILE A 1 89 ? -7.260 -10.357 9.761 1.00 87.19 89 ILE A CA 1
ATOM 681 C C . ILE A 1 89 ? -8.107 -9.412 10.618 1.00 87.19 89 ILE A C 1
ATOM 683 O O . ILE A 1 89 ? -8.641 -9.803 11.659 1.00 87.19 89 ILE A O 1
ATOM 687 N N . TRP A 1 90 ? -8.296 -8.173 10.162 1.00 82.31 90 TRP A N 1
ATOM 688 C CA . TRP A 1 90 ? -9.082 -7.184 10.894 1.00 82.31 90 TRP A CA 1
ATOM 689 C C . TRP A 1 90 ? -10.574 -7.543 10.950 1.00 82.31 90 TRP A C 1
ATOM 691 O O . TRP A 1 90 ? -11.227 -7.425 11.994 1.00 82.31 90 TRP A O 1
ATOM 701 N N . LYS A 1 91 ? -11.124 -8.063 9.846 1.00 83.06 91 LYS A N 1
ATOM 702 C CA . LYS A 1 91 ? -12.497 -8.587 9.797 1.00 83.06 91 LYS A CA 1
ATOM 703 C C . LYS A 1 91 ? -12.674 -9.810 10.706 1.00 83.06 91 LYS A C 1
ATOM 705 O O . LYS A 1 91 ? -13.683 -9.911 11.404 1.00 83.06 91 LYS A O 1
ATOM 710 N N . ALA A 1 92 ? -11.699 -10.716 10.746 1.00 84.44 92 ALA A N 1
ATOM 711 C CA . ALA A 1 92 ? -11.728 -11.888 11.615 1.00 84.44 92 ALA A CA 1
ATOM 712 C C . ALA A 1 92 ? -11.719 -11.475 13.094 1.00 84.44 92 ALA A C 1
ATOM 714 O O . ALA A 1 92 ? -12.582 -11.911 13.855 1.00 84.44 92 ALA A O 1
ATOM 715 N N . ARG A 1 93 ? -10.827 -10.553 13.481 1.00 82.75 93 ARG A N 1
ATOM 716 C CA . ARG A 1 93 ? -10.723 -10.041 14.857 1.00 82.75 93 ARG A CA 1
ATOM 717 C C . ARG A 1 93 ? -12.007 -9.358 15.332 1.00 82.75 93 ARG A C 1
ATOM 719 O O . ARG A 1 93 ? -12.467 -9.627 16.439 1.00 82.75 93 ARG A O 1
ATOM 726 N N . SER A 1 94 ? -12.611 -8.515 14.495 1.00 76.12 94 SER A N 1
ATOM 727 C CA . SER A 1 94 ? -13.880 -7.848 14.832 1.00 76.12 94 SER A CA 1
ATOM 728 C C . SER A 1 94 ? -15.052 -8.830 14.953 1.00 76.12 94 SER A C 1
ATOM 730 O O . SER A 1 94 ? -15.895 -8.673 15.833 1.00 76.12 94 SER A O 1
ATOM 732 N N . THR A 1 95 ? -15.088 -9.882 14.131 1.00 77.19 95 THR A N 1
ATOM 733 C CA . THR A 1 95 ? -16.116 -10.936 14.216 1.00 77.19 95 THR A CA 1
ATOM 734 C C . THR A 1 95 ? -15.971 -11.770 15.492 1.00 77.19 95 THR A C 1
ATOM 736 O O . THR A 1 95 ? -16.966 -12.058 16.155 1.00 77.19 95 THR A O 1
ATOM 739 N N . LEU A 1 96 ? -14.736 -12.121 15.864 1.00 77.06 96 LEU A N 1
ATOM 740 C CA . LEU A 1 96 ? -14.423 -12.861 17.090 1.00 77.06 96 LEU A CA 1
ATOM 741 C C . LEU A 1 96 ? -14.800 -12.061 18.342 1.00 77.06 96 LEU A C 1
ATOM 743 O O . LEU A 1 96 ? -15.454 -12.593 19.233 1.00 77.06 96 LEU A O 1
ATOM 747 N N . SER A 1 97 ? -14.470 -10.767 18.367 1.00 72.88 97 SER A N 1
ATOM 748 C CA . SER A 1 97 ? -14.834 -9.861 19.462 1.00 72.88 97 SER A CA 1
ATOM 749 C C . SER A 1 97 ? -16.351 -9.747 19.644 1.00 72.88 97 SER A C 1
ATOM 751 O O . SER A 1 97 ? -16.831 -9.859 20.768 1.00 72.88 97 SER A O 1
ATOM 753 N N . LYS A 1 98 ? -17.118 -9.609 18.552 1.00 69.56 98 LYS A N 1
ATOM 754 C CA . LYS A 1 98 ? -18.588 -9.590 18.620 1.00 69.56 98 LYS A CA 1
ATOM 755 C C . LYS A 1 98 ? -19.165 -10.910 19.126 1.00 69.56 98 LYS A C 1
ATOM 757 O O . LYS A 1 98 ? -20.086 -10.890 19.928 1.00 69.56 98 LYS A O 1
ATOM 762 N N . ARG A 1 99 ? -18.628 -12.053 18.682 1.00 70.56 99 ARG A N 1
ATOM 763 C CA . ARG A 1 99 ? -19.081 -13.372 19.153 1.00 70.56 99 ARG A CA 1
ATOM 764 C C . ARG A 1 99 ? -18.804 -13.584 20.637 1.00 70.56 99 ARG A C 1
ATOM 766 O O . ARG A 1 99 ? -19.663 -14.125 21.315 1.00 70.56 99 ARG A O 1
ATOM 773 N N . PHE A 1 100 ? -17.652 -13.141 21.134 1.00 67.06 100 PHE A N 1
ATOM 774 C CA . PHE A 1 100 ? -17.323 -13.235 22.556 1.00 67.06 100 PHE A CA 1
ATOM 775 C C . PHE A 1 100 ? -18.260 -12.377 23.420 1.00 67.06 100 PHE A C 1
ATOM 777 O O . PHE A 1 100 ? -18.699 -12.825 24.469 1.00 67.06 100 PHE A O 1
ATOM 784 N N . LEU A 1 101 ? -18.633 -11.185 22.941 1.00 58.41 101 LEU A N 1
ATOM 785 C CA . LEU A 1 101 ? -19.528 -10.268 23.655 1.00 58.41 101 LEU A CA 1
ATOM 786 C C . LEU A 1 101 ? -21.002 -10.719 23.683 1.00 58.41 101 LEU A C 1
ATOM 788 O O . LEU A 1 101 ? -21.764 -10.222 24.495 1.00 58.41 101 LEU A O 1
ATOM 792 N N . ILE A 1 102 ? -21.415 -11.634 22.798 1.00 63.56 102 ILE A N 1
ATOM 793 C CA . ILE A 1 102 ? -22.769 -12.226 22.804 1.00 63.56 102 ILE A CA 1
ATOM 794 C C . ILE A 1 102 ? -22.882 -13.368 23.832 1.00 63.56 102 ILE A C 1
ATOM 796 O O . ILE A 1 102 ? -23.983 -13.733 24.230 1.00 63.56 102 ILE A O 1
ATOM 800 N N . TRP A 1 103 ? -21.753 -13.950 24.242 1.00 50.84 103 TRP A N 1
ATOM 801 C CA . TRP A 1 103 ? -21.696 -15.086 25.167 1.00 50.84 103 TRP A CA 1
ATOM 802 C C . TRP A 1 103 ? -21.465 -14.688 26.633 1.00 50.84 103 TRP A C 1
ATOM 804 O O . TRP A 1 103 ? -21.378 -15.577 27.480 1.00 50.84 103 TRP A O 1
ATOM 814 N N . LEU A 1 104 ? -21.346 -13.389 26.923 1.00 51.44 104 LEU A N 1
ATOM 815 C CA . LEU A 1 104 ? -21.068 -12.823 28.245 1.00 51.44 104 LEU A CA 1
ATOM 816 C C . LEU A 1 104 ? -22.252 -11.970 28.705 1.00 51.44 104 LEU A C 1
ATOM 818 O O . LEU A 1 104 ? -22.606 -12.076 29.897 1.00 51.44 104 LEU A O 1
#

Mean predicted aligned error: 7.87 Å

Secondary structure (DSSP, 8-state):
-HHHHHHHHHHHHHHHHHHHHHHHHHHHHHHHH--SHHHHHHHHHHHHHHHHHHHHHHHHHHTT-S-HHHHHHHHHIIIIIHHHHHHHHHHHHHHHHHHHHH--

Organism: Pseudomonas entomophila (strain L48) (NCBI:txid384676)

Radius of gyration: 17.52 Å; Cα contacts (8 Å, |Δi|>4): 66; chains: 1; bounding box: 41×26×59 Å